Protein AF-A0A4R4D705-F1 (afdb_monomer)

pLDDT: mean 80.18, std 20.08, range [38.09, 98.25]

Foldseek 3Di:
DDDDDDDDDPPDDPPPPPPPPDPPLVNDQLLVVLVVCCVVVVHDDDPVRSVVRSVVVNVVSVVCVVVVVDDDDPPDDDPPDDDD

Structure (mmCIF, N/CA/C/O backbone):
data_AF-A0A4R4D705-F1
#
_entry.id   AF-A0A4R4D705-F1
#
loop_
_atom_site.group_PDB
_atom_site.id
_atom_site.type_symbol
_atom_site.label_atom_id
_atom_site.label_alt_id
_atom_site.label_comp_id
_atom_site.label_asym_id
_atom_site.label_entity_id
_atom_site.label_seq_id
_atom_site.pdbx_PDB_ins_code
_atom_site.Cartn_x
_atom_site.Cartn_y
_atom_site.Cartn_z
_atom_site.occupancy
_atom_site.B_iso_or_equiv
_atom_site.auth_seq_id
_atom_site.auth_comp_id
_atom_site.auth_asym_id
_atom_site.auth_atom_id
_atom_site.pdbx_PDB_model_num
ATOM 1 N N . MET A 1 1 ? 4.435 -57.611 -19.743 1.00 41.97 1 MET A N 1
ATOM 2 C CA . MET A 1 1 ? 4.680 -57.956 -18.323 1.00 41.97 1 MET A CA 1
ATOM 3 C C . MET A 1 1 ? 5.721 -56.973 -17.798 1.00 41.97 1 MET A C 1
ATOM 5 O O . MET A 1 1 ? 6.784 -56.927 -18.392 1.00 41.97 1 MET A O 1
ATOM 9 N N . ARG A 1 2 ? 5.490 -56.076 -16.834 1.00 39.66 2 ARG A N 1
ATOM 10 C CA . ARG A 1 2 ? 4.787 -56.174 -15.540 1.00 39.66 2 ARG A CA 1
ATOM 11 C C . ARG A 1 2 ? 3.598 -55.209 -15.380 1.00 39.66 2 ARG A C 1
ATOM 13 O O . ARG A 1 2 ? 3.504 -54.204 -16.073 1.00 39.66 2 ARG A O 1
ATOM 20 N N . GLU A 1 3 ? 2.725 -55.581 -14.452 1.00 42.75 3 GLU A N 1
ATOM 21 C CA . GLU A 1 3 ? 1.422 -55.023 -14.074 1.00 42.75 3 GLU A CA 1
ATOM 22 C C . GLU A 1 3 ? 1.476 -53.964 -12.941 1.00 42.75 3 GLU A C 1
ATOM 24 O O . GLU A 1 3 ? 2.313 -54.082 -12.053 1.00 42.75 3 GLU A O 1
ATOM 29 N N . LEU A 1 4 ? 0.537 -52.992 -13.013 1.00 44.50 4 LEU A N 1
ATOM 30 C CA . LEU A 1 4 ? -0.432 -52.452 -12.006 1.00 44.50 4 LEU A CA 1
ATOM 31 C C . LEU A 1 4 ? 0.079 -51.972 -10.614 1.00 44.50 4 LEU A C 1
ATOM 33 O O . LEU A 1 4 ? 0.833 -52.670 -9.957 1.00 44.50 4 LEU A O 1
ATOM 37 N N . HIS A 1 5 ? -0.315 -50.815 -10.039 1.00 41.22 5 HIS A N 1
ATOM 38 C CA . HIS A 1 5 ? -1.663 -50.336 -9.620 1.00 41.22 5 HIS A CA 1
ATOM 39 C C . HIS A 1 5 ? -1.569 -48.804 -9.202 1.00 41.22 5 HIS A C 1
ATOM 41 O O . HIS A 1 5 ? -0.489 -48.233 -9.309 1.00 41.22 5 HIS A O 1
ATOM 47 N N . PRO A 1 6 ? -2.608 -48.061 -8.744 1.00 51.19 6 PRO A N 1
ATOM 48 C CA . PRO A 1 6 ? -3.257 -46.958 -9.463 1.00 51.19 6 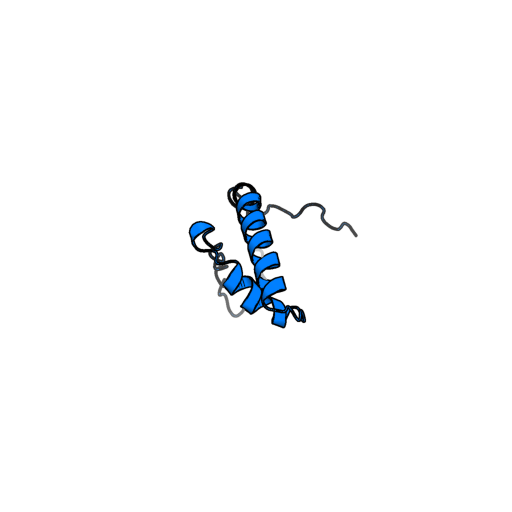PRO A CA 1
ATOM 49 C C . PRO A 1 6 ? -3.426 -45.665 -8.624 1.00 51.19 6 PRO A C 1
ATOM 51 O O . PRO A 1 6 ? -4.063 -45.662 -7.570 1.00 51.19 6 PRO A O 1
ATOM 54 N N . ALA A 1 7 ? -3.018 -44.504 -9.125 1.00 38.09 7 ALA A N 1
ATOM 55 C CA . ALA A 1 7 ? -3.450 -43.254 -8.500 1.00 38.09 7 ALA A CA 1
ATOM 56 C C . ALA A 1 7 ? -4.842 -42.861 -9.027 1.00 38.09 7 ALA A C 1
ATOM 58 O O . ALA A 1 7 ? -4.993 -42.184 -10.042 1.00 38.09 7 ALA A O 1
ATOM 59 N N . ARG A 1 8 ? -5.889 -43.331 -8.340 1.00 49.62 8 ARG A N 1
ATOM 60 C CA . ARG A 1 8 ? -7.258 -42.829 -8.507 1.00 49.62 8 ARG A CA 1
ATOM 61 C C . ARG A 1 8 ? -7.331 -41.386 -7.998 1.00 49.62 8 ARG A C 1
ATOM 63 O O . ARG A 1 8 ? -7.566 -41.173 -6.815 1.00 49.62 8 ARG A O 1
ATOM 70 N N . PHE A 1 9 ? -7.224 -40.407 -8.890 1.00 41.09 9 PHE A N 1
ATOM 71 C CA . PHE A 1 9 ? -7.638 -39.030 -8.608 1.00 41.09 9 PHE A CA 1
ATOM 72 C C . PHE A 1 9 ? -9.020 -38.789 -9.221 1.00 41.09 9 PHE A C 1
ATOM 74 O O . PHE A 1 9 ? -9.167 -38.550 -10.418 1.00 41.09 9 PHE A O 1
ATOM 81 N N . ARG A 1 10 ? -10.070 -38.906 -8.400 1.00 46.88 10 ARG A N 1
ATOM 82 C CA . ARG A 1 10 ? -11.412 -38.449 -8.783 1.00 46.88 10 ARG A CA 1
ATOM 83 C C . ARG A 1 10 ? -11.460 -36.919 -8.675 1.00 46.88 10 ARG A C 1
ATOM 85 O O . ARG A 1 10 ? -11.167 -36.387 -7.610 1.00 46.88 10 ARG A O 1
ATOM 92 N N . HIS A 1 11 ? -11.920 -36.280 -9.758 1.00 48.94 11 HIS A N 1
ATOM 93 C CA . HIS A 1 11 ? -12.182 -34.839 -9.966 1.00 48.94 11 HIS A CA 1
ATOM 94 C C . HIS A 1 11 ? -11.022 -33.992 -10.519 1.00 48.94 11 HIS A C 1
ATOM 96 O O . HIS A 1 11 ? -10.750 -32.900 -10.031 1.00 48.94 11 HIS A O 1
ATOM 102 N N . GLY A 1 12 ? -10.392 -34.470 -11.599 1.00 49.66 12 GLY A N 1
ATOM 103 C CA . GLY A 1 12 ? -9.424 -33.730 -12.415 1.00 49.66 12 GLY A CA 1
ATOM 104 C C . GLY A 1 12 ? -9.947 -32.418 -13.016 1.00 49.66 12 GLY A C 1
ATOM 105 O O . GLY A 1 12 ? -10.249 -32.341 -14.203 1.00 49.66 12 GLY A O 1
ATOM 106 N N . ARG A 1 13 ? -9.980 -31.354 -12.214 1.00 50.78 13 ARG A N 1
ATOM 107 C CA . ARG A 1 13 ? -9.864 -29.981 -12.706 1.00 50.78 13 ARG A CA 1
ATOM 108 C C . ARG A 1 13 ? -8.660 -29.339 -12.041 1.00 50.78 13 ARG A C 1
ATOM 110 O O . ARG A 1 13 ? -8.702 -29.015 -10.860 1.00 50.78 13 ARG A O 1
ATOM 117 N N . LEU A 1 14 ? -7.614 -29.122 -12.833 1.00 48.09 14 LEU A N 1
ATOM 118 C CA . LEU A 1 14 ? -6.689 -28.027 -12.580 1.00 48.09 14 LEU A CA 1
ATOM 119 C C . LEU A 1 14 ? -7.551 -26.764 -12.524 1.00 48.09 14 LEU A C 1
ATOM 121 O O . LEU A 1 14 ? -8.137 -26.377 -13.535 1.00 48.09 14 LEU A O 1
ATOM 125 N N . VAL A 1 15 ? -7.713 -26.173 -11.342 1.00 56.50 15 VAL A N 1
ATOM 126 C CA . VAL A 1 15 ? -8.200 -24.799 -11.260 1.00 56.50 15 VAL A CA 1
ATOM 127 C C . VAL A 1 15 ? -7.031 -23.970 -11.780 1.00 56.50 15 VAL A C 1
ATOM 129 O O . VAL A 1 15 ? -5.989 -23.971 -11.123 1.00 56.50 15 VAL A O 1
ATOM 132 N N . PRO A 1 16 ? -7.120 -23.342 -12.966 1.00 51.59 16 PRO A N 1
ATOM 133 C CA . PRO A 1 16 ? -6.041 -22.483 -13.413 1.00 51.59 16 PRO A CA 1
ATOM 134 C C . PRO A 1 16 ? -5.863 -21.413 -12.342 1.00 51.59 16 PRO A C 1
ATOM 136 O O . PRO A 1 16 ? -6.831 -20.740 -11.974 1.00 51.59 16 PRO A O 1
ATOM 139 N N . TYR A 1 17 ? -4.647 -21.289 -11.810 1.00 57.09 17 TYR A N 1
ATOM 140 C CA . TYR A 1 17 ? -4.308 -20.161 -10.960 1.00 57.09 17 TYR A CA 1
ATOM 141 C C . TYR A 1 17 ? -4.556 -18.905 -11.791 1.00 57.09 17 TYR A C 1
ATOM 143 O O . TYR A 1 17 ? -3.832 -18.598 -12.741 1.00 57.09 17 TYR A O 1
ATOM 1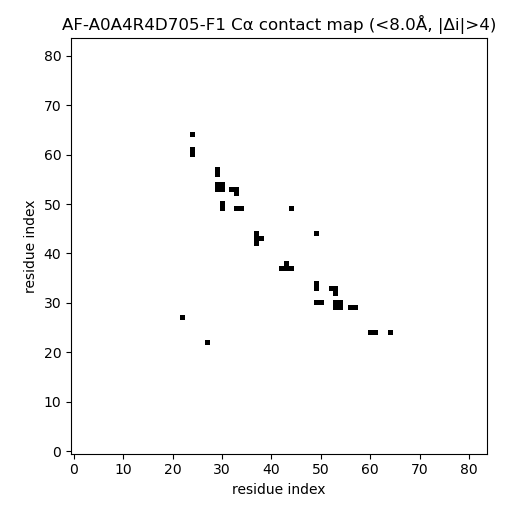51 N N . ARG A 1 18 ? -5.656 -18.208 -11.497 1.00 57.22 18 ARG A N 1
ATOM 152 C CA . ARG A 1 18 ? -5.935 -16.921 -12.113 1.00 57.22 18 ARG A CA 1
ATOM 153 C C . ARG A 1 18 ? -4.930 -15.969 -11.500 1.00 57.22 18 ARG A C 1
ATOM 155 O O . ARG A 1 18 ? -5.115 -15.562 -10.356 1.00 57.22 18 ARG A O 1
ATOM 162 N N . ARG A 1 19 ? -3.878 -15.648 -12.259 1.00 53.12 19 ARG A N 1
ATOM 163 C CA . ARG A 1 19 ? -2.902 -14.629 -11.876 1.00 53.12 19 ARG A CA 1
ATOM 164 C C . ARG A 1 19 ? -3.705 -13.408 -11.416 1.00 53.12 19 ARG A C 1
ATOM 166 O O . ARG A 1 19 ? -4.480 -12.889 -12.229 1.00 53.12 19 ARG A O 1
ATOM 173 N N . PRO A 1 20 ? -3.631 -13.004 -10.137 1.00 57.53 20 PRO A N 1
ATOM 174 C CA . PRO A 1 20 ? -4.282 -11.780 -9.725 1.00 57.53 20 PRO A CA 1
ATOM 175 C C . PRO A 1 20 ? -3.716 -10.684 -10.619 1.00 57.53 20 PRO A C 1
ATOM 177 O O . PRO A 1 20 ? -2.499 -10.561 -10.772 1.00 57.53 20 PRO A O 1
ATOM 180 N N . THR A 1 21 ? -4.599 -9.956 -11.300 1.00 58.47 21 THR A N 1
ATOM 181 C CA . THR A 1 21 ? -4.184 -8.759 -12.019 1.00 58.47 21 THR A CA 1
ATOM 182 C C . THR A 1 21 ? -3.573 -7.848 -10.971 1.00 58.47 21 THR A C 1
ATOM 184 O O . THR A 1 21 ? -4.267 -7.414 -10.051 1.00 58.47 21 THR A O 1
ATOM 187 N N . MET A 1 22 ? -2.263 -7.638 -11.068 1.00 60.69 22 MET A N 1
ATOM 188 C CA . MET A 1 22 ? -1.584 -6.653 -10.245 1.00 60.69 22 MET A CA 1
ATOM 189 C C . MET A 1 22 ? -2.306 -5.317 -10.419 1.00 60.69 22 MET A C 1
ATOM 191 O O . MET A 1 22 ? -2.655 -4.988 -11.558 1.00 60.69 22 MET A O 1
ATOM 195 N N . PRO A 1 23 ? -2.580 -4.577 -9.333 1.00 58.72 23 PRO A N 1
ATOM 196 C CA . PRO A 1 23 ? -3.152 -3.251 -9.461 1.00 58.72 23 PRO A CA 1
ATOM 197 C C . PRO A 1 23 ? -2.235 -2.441 -10.371 1.00 58.72 23 PRO A C 1
ATOM 199 O O . PRO A 1 23 ? -1.036 -2.327 -10.117 1.00 58.72 23 PRO A O 1
ATOM 202 N N . ASP A 1 24 ? -2.811 -1.950 -11.462 1.00 64.12 24 ASP A N 1
ATOM 203 C CA . ASP A 1 24 ? -2.152 -0.984 -12.322 1.00 64.12 24 ASP A CA 1
ATOM 204 C C . ASP A 1 24 ? -1.762 0.206 -11.430 1.00 64.12 24 ASP A C 1
ATOM 206 O O . ASP A 1 24 ? -2.652 0.789 -10.796 1.00 64.12 24 ASP A O 1
ATOM 210 N N . PRO A 1 25 ? -0.463 0.525 -11.294 1.00 60.53 25 PRO A N 1
ATOM 211 C CA . PRO A 1 25 ? -0.018 1.605 -10.425 1.00 60.53 25 PRO A CA 1
ATOM 212 C C . PRO A 1 25 ? -0.642 2.950 -10.820 1.00 60.53 25 PRO A C 1
ATOM 214 O O . PRO A 1 25 ? -0.869 3.776 -9.939 1.00 60.53 25 PRO A O 1
ATOM 217 N N . ASP A 1 26 ? -1.026 3.128 -12.090 1.00 67.31 26 ASP A N 1
ATOM 218 C CA . ASP A 1 26 ? -1.713 4.329 -12.578 1.00 67.31 26 ASP A CA 1
ATOM 219 C C . ASP A 1 26 ? -3.210 4.355 -12.209 1.00 67.31 26 ASP A C 1
ATOM 221 O O . ASP A 1 26 ? -3.869 5.391 -12.309 1.00 67.31 26 ASP A O 1
ATOM 225 N N . ARG A 1 27 ? -3.765 3.230 -11.738 1.00 79.19 27 ARG A N 1
ATOM 226 C CA . ARG A 1 27 ? -5.148 3.102 -11.235 1.00 79.19 27 ARG A CA 1
ATOM 227 C C . ARG A 1 27 ? -5.239 2.946 -9.721 1.00 79.19 27 ARG A C 1
ATOM 229 O O . ARG A 1 27 ? -6.342 2.788 -9.195 1.00 79.19 27 ARG A O 1
ATOM 236 N N . PHE A 1 28 ? -4.115 2.935 -9.013 1.00 87.31 28 PHE A N 1
ATOM 237 C CA . PHE A 1 28 ? -4.123 2.770 -7.569 1.00 87.31 28 PHE A CA 1
ATOM 238 C C . PHE A 1 28 ? -4.588 4.061 -6.885 1.00 87.31 28 PHE A C 1
ATOM 240 O O . PHE A 1 28 ? -3.888 5.068 -6.927 1.00 8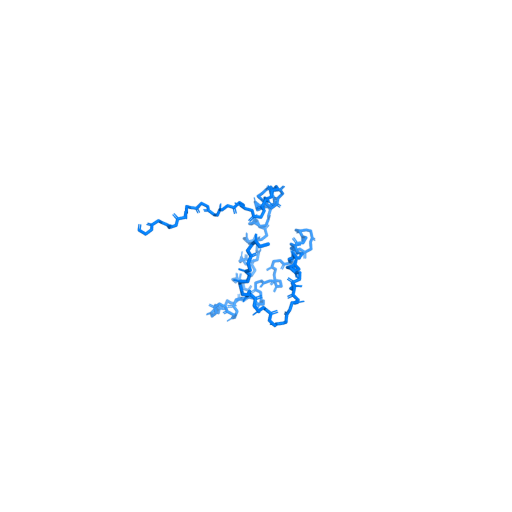7.31 28 PHE A O 1
ATOM 247 N N . ASP A 1 29 ? -5.757 4.018 -6.236 1.00 93.75 29 ASP A N 1
ATOM 248 C CA . ASP A 1 29 ? -6.273 5.094 -5.379 1.00 93.75 29 ASP A CA 1
ATOM 249 C C . ASP A 1 29 ? -5.889 4.824 -3.909 1.00 93.75 29 ASP A C 1
ATOM 251 O O . ASP A 1 29 ? -6.509 3.979 -3.246 1.00 93.75 29 ASP A O 1
ATOM 255 N N . PRO A 1 30 ? -4.886 5.535 -3.359 1.00 94.88 30 PRO A N 1
ATOM 256 C CA . PRO A 1 30 ? -4.419 5.302 -1.999 1.00 94.88 30 PRO A CA 1
ATOM 257 C C . PRO A 1 30 ? -5.454 5.702 -0.945 1.00 94.88 30 PRO A C 1
ATOM 259 O O . PRO A 1 30 ? -5.492 5.101 0.127 1.00 94.88 30 PRO A O 1
ATOM 262 N N . ALA A 1 31 ? -6.291 6.707 -1.218 1.00 96.19 31 ALA A N 1
ATOM 263 C CA . ALA A 1 31 ? -7.285 7.186 -0.263 1.00 96.19 31 ALA A CA 1
ATOM 264 C C . ALA A 1 31 ? -8.435 6.183 -0.138 1.00 96.19 31 ALA A C 1
ATOM 266 O O . ALA A 1 31 ? -8.789 5.791 0.978 1.00 96.19 31 ALA A O 1
ATOM 267 N N . ALA A 1 32 ? -8.951 5.700 -1.272 1.00 95.94 32 ALA A N 1
ATOM 268 C CA . ALA A 1 32 ? -9.966 4.651 -1.287 1.00 95.94 32 ALA A CA 1
ATOM 269 C C . ALA A 1 32 ? -9.449 3.355 -0.645 1.00 95.94 32 ALA A C 1
ATOM 271 O O . ALA A 1 32 ? -10.157 2.733 0.150 1.00 95.94 32 ALA A O 1
ATOM 272 N N . TYR A 1 33 ? -8.196 2.976 -0.923 1.00 95.94 33 TYR A N 1
ATOM 273 C CA . TYR A 1 33 ? -7.581 1.795 -0.319 1.00 95.94 33 TYR A CA 1
ATOM 274 C C . TYR A 1 33 ? -7.473 1.915 1.208 1.00 95.94 33 TYR A C 1
ATOM 276 O O . TYR A 1 33 ? -7.878 1.003 1.929 1.00 95.94 33 TYR A O 1
ATOM 284 N N . VAL A 1 34 ? -6.977 3.045 1.723 1.00 97.50 34 VAL A N 1
ATOM 285 C CA . VAL A 1 34 ? -6.848 3.270 3.174 1.00 97.50 34 VAL A CA 1
ATOM 286 C C . VAL A 1 34 ? -8.211 3.250 3.864 1.00 97.50 34 VAL A C 1
ATOM 288 O O . VAL A 1 34 ? -8.344 2.609 4.907 1.00 97.50 34 VAL A O 1
ATOM 291 N N . ALA A 1 35 ? -9.226 3.891 3.277 1.00 96.00 35 ALA A N 1
ATOM 292 C CA . ALA A 1 35 ? -10.580 3.898 3.825 1.00 96.00 35 ALA A CA 1
ATOM 293 C C . ALA A 1 35 ? -11.188 2.484 3.900 1.00 96.00 35 ALA A C 1
ATOM 295 O O . ALA A 1 35 ? -11.853 2.154 4.881 1.00 96.00 35 ALA A O 1
ATOM 296 N N . ALA A 1 36 ? -10.927 1.639 2.898 1.00 96.19 36 ALA A N 1
ATOM 297 C CA . ALA A 1 36 ? -11.429 0.268 2.856 1.00 96.19 36 ALA A CA 1
ATOM 298 C C . ALA A 1 36 ? -10.675 -0.685 3.802 1.00 96.19 36 ALA A C 1
ATOM 300 O O . ALA A 1 36 ? -11.286 -1.552 4.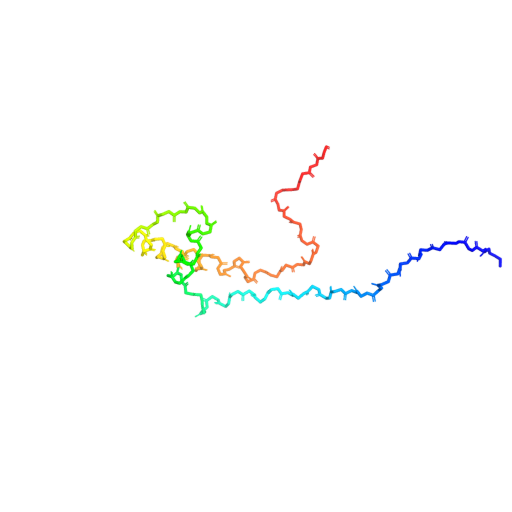425 1.00 96.19 36 ALA A O 1
ATOM 301 N N . VAL A 1 37 ? -9.351 -0.543 3.915 1.00 97.06 37 VAL A N 1
ATOM 302 C CA . VAL A 1 37 ? -8.493 -1.518 4.609 1.00 97.06 37 VAL A CA 1
ATOM 303 C C . VAL A 1 37 ? -8.320 -1.210 6.093 1.00 97.06 37 VAL A C 1
ATOM 305 O O . VAL A 1 37 ? -8.216 -2.141 6.891 1.00 97.06 37 VAL A O 1
ATOM 308 N N . ALA A 1 38 ? -8.324 0.064 6.500 1.00 97.12 38 ALA A N 1
ATOM 309 C CA . ALA A 1 38 ? -8.115 0.425 7.903 1.00 97.12 38 ALA A CA 1
ATOM 310 C C . ALA A 1 38 ? -9.079 -0.302 8.872 1.00 97.12 38 ALA A C 1
ATOM 312 O O . ALA A 1 38 ? -8.584 -0.892 9.836 1.00 97.12 38 ALA A O 1
ATOM 313 N N . PRO A 1 39 ? -10.402 -0.395 8.609 1.00 95.44 39 PRO A N 1
ATOM 314 C CA . PRO A 1 39 ? -11.316 -1.137 9.481 1.00 95.44 39 PRO A CA 1
ATOM 315 C C . PRO A 1 39 ? -11.025 -2.642 9.528 1.00 95.44 39 PRO A C 1
ATOM 317 O O . PRO A 1 39 ? -11.111 -3.247 10.593 1.00 95.44 39 PRO A O 1
ATOM 320 N N . ALA A 1 40 ? -10.637 -3.244 8.398 1.00 96.31 40 ALA A N 1
ATOM 321 C CA . ALA A 1 40 ? -10.310 -4.670 8.319 1.00 96.31 40 ALA A CA 1
ATOM 322 C C . ALA A 1 40 ? -9.063 -5.035 9.144 1.00 96.31 40 ALA A C 1
ATOM 324 O O . ALA A 1 40 ? -8.937 -6.164 9.611 1.00 96.31 40 ALA A O 1
ATOM 325 N N . LEU A 1 41 ? -8.167 -4.067 9.359 1.00 96.69 41 LEU A N 1
ATOM 326 C CA . LEU A 1 41 ? -6.993 -4.192 10.225 1.00 96.69 41 LEU 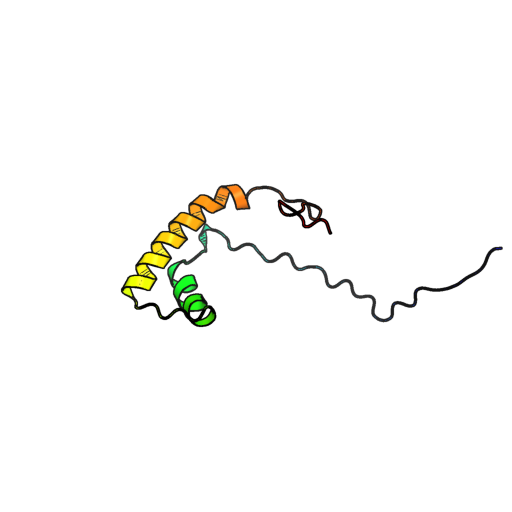A CA 1
ATOM 327 C C . LEU A 1 41 ? -7.266 -3.778 11.683 1.00 96.69 41 LEU A C 1
ATOM 329 O O . LEU A 1 41 ? -6.340 -3.745 12.490 1.00 96.69 41 LEU A O 1
ATOM 333 N N . GLY A 1 42 ? -8.509 -3.421 12.029 1.00 97.19 42 GLY A N 1
ATOM 334 C CA . GLY A 1 42 ? -8.864 -2.912 13.357 1.00 97.19 42 GLY A CA 1
ATOM 335 C C . GLY A 1 42 ? -8.312 -1.512 13.656 1.00 97.19 42 GLY A C 1
ATOM 336 O O . GLY A 1 42 ? -8.210 -1.125 14.818 1.00 97.19 42 GLY A O 1
ATOM 337 N N . LEU A 1 43 ? -7.939 -0.744 12.627 1.00 96.88 43 LEU A N 1
ATOM 338 C CA . LEU A 1 43 ? -7.382 0.598 12.772 1.00 96.88 43 LEU A CA 1
ATOM 339 C C . LEU A 1 43 ? -8.492 1.653 12.727 1.00 96.88 43 LEU A C 1
ATOM 341 O O . LEU A 1 43 ? -9.123 1.877 11.694 1.00 96.88 43 LEU A O 1
ATOM 345 N N . ALA A 1 44 ? -8.675 2.367 13.837 1.00 96.06 44 ALA A N 1
ATOM 346 C CA . ALA A 1 44 ? -9.509 3.563 13.887 1.00 96.06 44 ALA A CA 1
ATOM 347 C C . ALA A 1 44 ? -8.677 4.794 13.494 1.00 96.06 44 ALA A C 1
ATOM 349 O O . ALA A 1 44 ? -7.904 5.325 14.293 1.00 96.06 44 ALA A O 1
ATOM 350 N N . LEU A 1 45 ? -8.820 5.242 12.246 1.00 95.62 45 LEU A N 1
ATOM 351 C CA . LEU A 1 45 ? -8.144 6.429 11.724 1.00 95.62 45 LEU A CA 1
ATOM 352 C C . LEU A 1 45 ? -9.159 7.544 11.487 1.00 95.62 45 LEU A C 1
ATOM 354 O O . LEU A 1 45 ? -10.083 7.377 10.692 1.00 95.62 45 LEU A O 1
ATOM 358 N N . ASP A 1 46 ? -8.953 8.688 12.140 1.00 97.12 46 ASP A N 1
ATOM 359 C CA . ASP A 1 46 ? -9.672 9.914 11.799 1.00 97.12 46 ASP A CA 1
ATOM 360 C C . ASP A 1 46 ? -9.335 10.374 10.358 1.00 97.12 46 ASP A C 1
ATOM 362 O O . ASP A 1 46 ? -8.308 9.959 9.800 1.00 97.12 46 ASP A O 1
ATOM 366 N N . PRO A 1 47 ? -10.156 11.242 9.736 1.00 96.44 47 PRO A N 1
ATOM 367 C CA . PRO A 1 47 ? -9.940 11.662 8.349 1.00 96.44 47 PRO A CA 1
ATOM 368 C C . PRO A 1 47 ? -8.570 12.310 8.092 1.00 96.44 47 PRO A C 1
ATOM 370 O O . PRO A 1 47 ? -7.968 12.104 7.037 1.00 96.44 47 PRO A O 1
ATOM 373 N N . ALA A 1 48 ? -8.030 13.057 9.061 1.00 97.56 48 ALA A N 1
ATOM 374 C CA . ALA A 1 48 ? -6.729 13.704 8.915 1.00 97.56 48 ALA A CA 1
ATOM 375 C C . ALA A 1 48 ? -5.582 12.678 8.926 1.00 97.56 48 ALA A C 1
ATOM 377 O O . ALA A 1 48 ? -4.606 12.822 8.185 1.00 97.56 48 ALA A O 1
ATOM 378 N N . ARG A 1 49 ? -5.690 11.617 9.732 1.00 97.94 49 ARG A N 1
ATOM 379 C CA . ARG A 1 49 ? -4.746 10.490 9.726 1.00 97.94 49 ARG A CA 1
ATOM 380 C C . ARG A 1 49 ? -4.878 9.654 8.463 1.00 97.94 49 ARG A C 1
ATOM 382 O O . ARG A 1 49 ? -3.848 9.300 7.896 1.00 97.94 49 ARG A O 1
ATOM 389 N N . GLN A 1 50 ? -6.097 9.389 7.994 1.00 97.75 50 GLN A N 1
ATOM 390 C CA . GLN A 1 50 ? -6.312 8.680 6.728 1.00 97.75 50 GLN A CA 1
ATOM 391 C C . GLN A 1 50 ? -5.622 9.400 5.566 1.00 97.75 50 GLN A C 1
ATOM 393 O O . GLN A 1 50 ? -4.889 8.764 4.813 1.00 97.75 50 GLN A O 1
ATOM 398 N N . ALA A 1 51 ? -5.753 10.729 5.480 1.00 97.88 51 ALA A N 1
ATOM 399 C CA . ALA A 1 51 ? -5.081 11.526 4.453 1.00 97.88 51 ALA A CA 1
ATOM 400 C C . ALA A 1 51 ? -3.545 11.409 4.514 1.00 97.88 51 ALA A C 1
ATOM 402 O O . ALA A 1 51 ? -2.889 11.254 3.484 1.00 97.88 51 ALA A O 1
ATOM 403 N N . LYS A 1 52 ? -2.957 11.422 5.719 1.00 98.25 52 LYS A N 1
ATOM 404 C CA . LYS A 1 52 ? -1.504 11.241 5.899 1.00 98.25 52 LYS A CA 1
ATOM 405 C C . LYS A 1 52 ? -1.039 9.852 5.462 1.00 98.25 52 LYS A C 1
ATOM 407 O O . LYS A 1 52 ? -0.025 9.739 4.777 1.00 98.25 52 LYS A O 1
ATOM 412 N N . VAL A 1 53 ? -1.775 8.806 5.837 1.00 98.12 53 VAL A N 1
ATOM 413 C CA . VAL A 1 53 ? -1.457 7.425 5.441 1.00 98.12 53 VAL A CA 1
ATOM 414 C C . VAL A 1 53 ? -1.608 7.252 3.930 1.00 98.12 53 VAL A C 1
ATOM 416 O O . VAL A 1 53 ? -0.733 6.658 3.310 1.00 98.12 53 VAL A O 1
ATOM 419 N N . ALA A 1 54 ? -2.646 7.826 3.320 1.00 97.94 54 ALA A N 1
ATOM 420 C CA . ALA A 1 54 ? -2.841 7.795 1.872 1.00 97.94 54 ALA A CA 1
ATOM 421 C C . ALA A 1 54 ? -1.672 8.461 1.124 1.00 97.94 54 ALA A C 1
ATOM 423 O O . ALA A 1 54 ? -1.151 7.891 0.167 1.00 97.94 54 ALA A O 1
ATOM 424 N N . ALA A 1 55 ? -1.193 9.617 1.596 1.00 97.62 55 ALA A N 1
ATOM 425 C CA . ALA A 1 55 ? -0.024 10.282 1.018 1.00 97.62 55 ALA A CA 1
ATOM 426 C C . ALA A 1 55 ? 1.257 9.433 1.137 1.00 97.62 55 ALA A C 1
ATOM 428 O O . ALA A 1 55 ? 2.024 9.323 0.178 1.00 97.62 55 ALA A O 1
ATOM 429 N N . ALA A 1 56 ? 1.478 8.792 2.290 1.00 97.94 56 ALA A N 1
ATOM 430 C CA . ALA A 1 56 ? 2.601 7.875 2.476 1.00 97.94 56 ALA A CA 1
ATOM 431 C C . ALA A 1 56 ? 2.490 6.649 1.554 1.00 97.94 56 ALA A C 1
ATOM 433 O O . ALA A 1 56 ? 3.467 6.247 0.926 1.00 97.94 56 ALA A O 1
ATOM 434 N N . LEU A 1 57 ? 1.289 6.091 1.411 1.00 96.50 57 LEU A N 1
ATOM 435 C CA . LEU A 1 57 ? 1.034 4.934 0.562 1.00 96.50 57 LEU A CA 1
ATOM 436 C C . LEU A 1 57 ? 1.217 5.259 -0.929 1.00 96.50 57 LEU A C 1
ATOM 438 O O . LEU A 1 57 ? 1.761 4.443 -1.667 1.00 96.50 57 LEU A O 1
ATOM 442 N N . ALA A 1 58 ? 0.874 6.478 -1.358 1.00 94.44 58 ALA A N 1
ATOM 443 C CA . ALA A 1 58 ? 1.177 6.977 -2.702 1.00 94.44 58 ALA A CA 1
ATOM 444 C C . ALA A 1 58 ? 2.692 7.036 -2.980 1.00 94.44 58 ALA A C 1
ATOM 446 O O . ALA A 1 58 ? 3.149 6.766 -4.091 1.00 94.44 58 ALA A O 1
ATOM 447 N N . LEU A 1 59 ? 3.501 7.391 -1.976 1.00 95.12 59 LEU A N 1
ATOM 448 C CA . LEU A 1 59 ? 4.960 7.329 -2.085 1.00 95.12 59 LEU A CA 1
ATOM 449 C C . LEU A 1 59 ? 5.452 5.876 -2.159 1.00 95.12 59 LEU A C 1
ATOM 451 O O . LEU A 1 59 ? 6.269 5.566 -3.024 1.00 95.12 59 LEU A O 1
ATOM 455 N N . VAL A 1 60 ? 4.930 4.987 -1.310 1.00 95.12 60 VAL A N 1
ATOM 456 C CA . VAL A 1 60 ? 5.277 3.555 -1.326 1.00 95.12 60 VAL A CA 1
ATOM 457 C C . VAL A 1 60 ? 4.975 2.926 -2.684 1.00 95.12 60 VAL A C 1
ATOM 459 O O . VAL A 1 60 ? 5.825 2.213 -3.206 1.00 95.12 60 VAL A O 1
ATOM 462 N N . ALA A 1 61 ? 3.829 3.232 -3.298 1.00 92.31 61 ALA A N 1
ATOM 463 C CA . ALA A 1 61 ? 3.473 2.720 -4.622 1.00 92.31 61 ALA A CA 1
ATOM 464 C C . ALA A 1 61 ? 4.519 3.088 -5.691 1.00 92.31 61 ALA A C 1
ATOM 466 O O . ALA A 1 61 ? 4.935 2.237 -6.477 1.00 92.31 61 ALA A O 1
ATOM 467 N N . ARG A 1 62 ? 5.025 4.329 -5.668 1.00 89.81 62 ARG A N 1
ATOM 468 C CA . ARG A 1 62 ? 6.095 4.773 -6.579 1.00 89.81 62 ARG A CA 1
ATOM 469 C C . ARG A 1 62 ? 7.423 4.062 -6.319 1.00 89.81 62 ARG A C 1
ATOM 471 O O . ARG A 1 62 ? 8.118 3.714 -7.265 1.00 89.81 62 ARG A O 1
ATOM 478 N N . ILE A 1 63 ? 7.765 3.829 -5.052 1.00 94.31 63 ILE A N 1
ATOM 479 C CA . ILE A 1 63 ? 8.982 3.094 -4.668 1.00 94.31 63 ILE A CA 1
ATOM 480 C C . ILE A 1 63 ? 8.874 1.612 -5.055 1.00 94.31 63 ILE A C 1
ATOM 482 O O . ILE A 1 63 ? 9.866 1.005 -5.451 1.00 94.31 63 ILE A O 1
ATOM 486 N N . ALA A 1 64 ? 7.678 1.031 -4.967 1.00 91.56 64 ALA A N 1
ATOM 487 C CA . ALA A 1 64 ? 7.423 -0.366 -5.295 1.00 91.56 64 ALA A CA 1
ATOM 488 C C . ALA A 1 64 ? 7.400 -0.639 -6.808 1.00 91.56 64 ALA A C 1
ATOM 490 O O . ALA A 1 64 ? 7.668 -1.767 -7.212 1.00 91.56 64 ALA A O 1
ATOM 491 N N . ALA A 1 65 ? 7.123 0.365 -7.647 1.00 88.81 65 ALA A N 1
ATOM 492 C CA . ALA A 1 65 ? 7.040 0.221 -9.102 1.00 88.81 65 ALA A CA 1
ATOM 493 C C . ALA A 1 65 ? 8.209 -0.568 -9.744 1.00 88.81 65 ALA A C 1
ATOM 495 O O . ALA A 1 65 ? 7.930 -1.531 -10.460 1.00 88.81 65 ALA A O 1
ATOM 496 N N . PRO A 1 66 ? 9.499 -0.267 -9.479 1.00 90.31 66 PRO A N 1
ATOM 497 C CA . PRO A 1 66 ? 10.602 -1.062 -10.025 1.00 90.31 66 PRO A CA 1
ATOM 498 C C . PRO A 1 66 ? 10.617 -2.512 -9.523 1.00 90.31 66 PRO A C 1
ATOM 500 O O . PRO A 1 66 ? 10.949 -3.406 -10.293 1.00 90.31 66 PRO A O 1
ATOM 503 N N . ALA A 1 67 ? 10.233 -2.769 -8.268 1.00 89.94 67 ALA A N 1
ATOM 504 C CA . ALA A 1 67 ? 10.167 -4.129 -7.730 1.00 89.94 67 ALA A CA 1
ATOM 505 C C . ALA A 1 67 ? 9.052 -4.951 -8.399 1.00 89.94 67 ALA A C 1
ATOM 507 O O . ALA A 1 67 ? 9.235 -6.130 -8.684 1.00 89.94 67 ALA A O 1
ATOM 508 N N . LEU A 1 68 ? 7.920 -4.313 -8.705 1.00 88.81 68 LEU A N 1
ATOM 509 C CA . LEU A 1 68 ? 6.787 -4.921 -9.408 1.00 88.81 68 LEU A CA 1
ATOM 510 C C . LEU A 1 68 ? 7.077 -5.199 -10.893 1.00 88.81 68 LEU A C 1
ATOM 512 O O . LEU A 1 68 ? 6.413 -6.041 -11.494 1.00 88.81 68 LEU A O 1
ATOM 516 N N . ALA A 1 69 ? 8.060 -4.511 -11.477 1.00 88.44 69 ALA A N 1
ATOM 517 C CA . ALA A 1 69 ? 8.508 -4.729 -12.850 1.00 88.44 69 ALA A CA 1
ATOM 518 C C . ALA A 1 69 ? 9.505 -5.896 -12.992 1.00 88.44 69 ALA A C 1
ATOM 520 O O . ALA A 1 69 ? 9.829 -6.283 -14.116 1.00 88.44 69 ALA A O 1
ATOM 521 N N . VAL A 1 70 ? 10.000 -6.460 -11.883 1.00 90.25 70 VAL A N 1
ATOM 522 C CA . VAL A 1 70 ? 10.916 -7.606 -11.916 1.00 90.25 70 VAL A CA 1
ATOM 523 C C . VAL A 1 70 ? 10.161 -8.849 -12.406 1.00 90.25 70 VAL A C 1
ATOM 525 O O . VAL A 1 70 ? 9.155 -9.225 -11.799 1.00 90.25 70 VAL A O 1
ATOM 528 N N . PRO A 1 71 ? 10.619 -9.522 -13.478 1.00 89.75 71 PRO A N 1
ATOM 529 C CA . PRO A 1 71 ? 10.029 -10.785 -13.894 1.00 89.75 71 PRO A CA 1
ATOM 530 C C . PRO A 1 71 ? 10.328 -11.855 -12.841 1.00 89.75 71 PRO A C 1
ATOM 532 O O . PRO A 1 71 ? 11.486 -12.112 -12.516 1.00 89.75 71 PRO A O 1
ATOM 535 N N . LEU A 1 72 ? 9.275 -12.471 -12.306 1.00 88.44 72 LEU A N 1
ATOM 536 C CA . LEU A 1 72 ? 9.382 -13.570 -11.353 1.00 88.44 72 LEU A CA 1
ATOM 537 C C . LEU A 1 72 ? 8.913 -14.868 -11.999 1.00 88.44 72 LEU A C 1
ATOM 539 O O . LEU A 1 72 ? 7.792 -14.949 -12.513 1.00 88.44 72 LEU A O 1
ATOM 543 N N . GLU A 1 73 ? 9.782 -15.872 -11.932 1.00 92.38 73 GLU A N 1
ATOM 544 C CA . GLU A 1 73 ? 9.439 -17.259 -12.226 1.00 92.38 73 GLU A CA 1
ATOM 545 C C . GLU A 1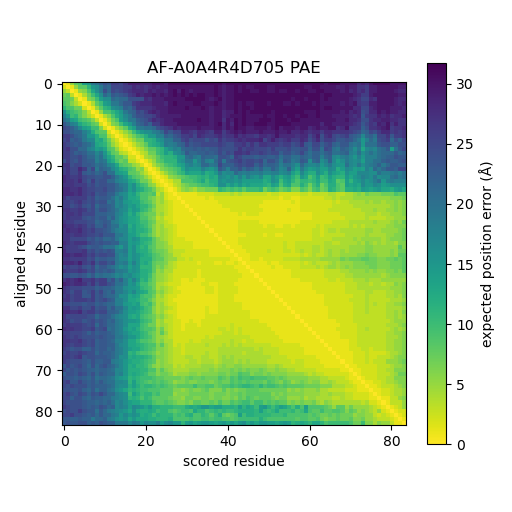 73 ? 8.562 -17.827 -11.108 1.00 92.38 73 GLU A C 1
ATOM 547 O O . GLU A 1 73 ? 8.683 -17.439 -9.947 1.00 92.38 73 GLU A O 1
ATOM 552 N N . GLU A 1 74 ? 7.703 -18.791 -11.433 1.00 86.88 74 GLU A N 1
ATOM 553 C CA . GLU A 1 74 ? 6.851 -19.450 -10.431 1.00 86.88 74 GLU A CA 1
ATOM 554 C C . GLU A 1 74 ? 7.671 -20.196 -9.366 1.00 86.88 74 GLU A C 1
ATOM 556 O O . GLU A 1 74 ? 7.252 -20.317 -8.219 1.00 86.88 74 GLU A O 1
ATOM 561 N N . THR A 1 75 ? 8.875 -20.646 -9.727 1.00 90.00 75 THR A N 1
ATOM 562 C CA . THR A 1 75 ? 9.815 -21.313 -8.820 1.00 90.00 75 THR A CA 1
ATOM 563 C C . THR A 1 75 ? 10.684 -20.337 -8.023 1.00 90.00 75 THR A C 1
ATOM 565 O O . THR A 1 75 ? 11.589 -20.778 -7.319 1.00 90.00 75 THR A O 1
ATOM 568 N N . ALA A 1 76 ? 10.485 -19.021 -8.162 1.00 90.94 76 ALA A N 1
ATOM 569 C CA . ALA A 1 76 ? 11.231 -18.035 -7.391 1.00 90.94 76 ALA A CA 1
ATOM 570 C C . ALA A 1 76 ? 10.792 -18.086 -5.920 1.00 90.94 76 ALA A C 1
ATOM 572 O O . ALA A 1 76 ? 9.660 -17.747 -5.574 1.00 90.94 76 ALA A O 1
ATOM 573 N N . GLU A 1 77 ? 11.701 -18.519 -5.049 1.00 88.75 77 GLU A N 1
ATOM 574 C CA . GLU A 1 77 ? 11.428 -18.633 -3.618 1.00 88.75 77 GLU A CA 1
ATOM 575 C C . GLU A 1 77 ? 11.602 -17.288 -2.888 1.00 88.75 77 GLU A C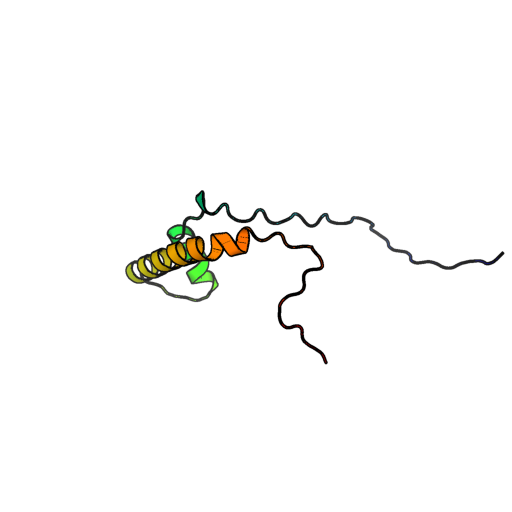 1
ATOM 577 O O . GLU A 1 77 ? 12.482 -16.495 -3.245 1.00 88.75 77 GLU A O 1
ATOM 582 N N . PRO A 1 78 ? 10.812 -17.020 -1.828 1.00 90.06 78 PRO A N 1
ATOM 583 C CA . PRO A 1 78 ? 11.049 -15.883 -0.950 1.00 90.06 78 PRO A CA 1
ATOM 584 C C . PRO A 1 78 ? 12.412 -15.988 -0.265 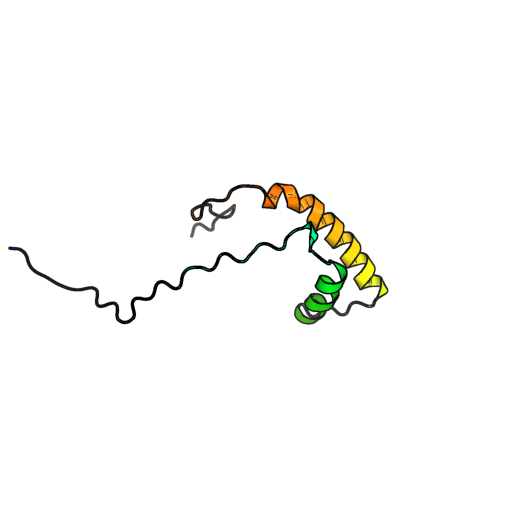1.00 90.06 78 PRO A C 1
ATOM 586 O O . PRO A 1 78 ? 12.800 -17.040 0.241 1.00 90.06 78 PRO A O 1
ATOM 589 N N . ALA A 1 79 ? 13.117 -14.869 -0.158 1.00 88.00 79 ALA A N 1
ATOM 590 C CA . ALA A 1 79 ? 14.246 -14.790 0.754 1.00 88.00 79 ALA A CA 1
ATOM 591 C C . ALA A 1 79 ? 13.748 -14.638 2.202 1.00 88.00 79 ALA A C 1
ATOM 593 O O . ALA A 1 79 ? 12.784 -13.904 2.432 1.00 88.00 79 ALA A O 1
ATOM 594 N N . PRO A 1 80 ? 14.493 -15.139 3.199 1.00 88.56 80 PRO A N 1
ATOM 595 C CA . PRO A 1 80 ? 15.029 -16.495 3.352 1.00 88.56 80 PRO A CA 1
ATOM 596 C C . PRO A 1 80 ? 13.929 -17.544 3.631 1.00 88.56 80 PRO A C 1
ATOM 598 O O . PRO A 1 80 ? 12.900 -17.236 4.229 1.00 88.56 80 PRO A O 1
ATOM 601 N N . VAL A 1 81 ? 14.187 -18.806 3.273 1.00 87.38 81 VAL A N 1
ATOM 602 C CA . VAL A 1 81 ? 13.288 -19.941 3.554 1.00 87.38 81 VAL A CA 1
ATOM 603 C C . VAL A 1 81 ? 13.676 -20.675 4.839 1.00 87.38 81 VAL A C 1
ATOM 605 O O . VAL A 1 81 ? 14.859 -20.867 5.132 1.00 87.38 81 VAL A O 1
ATOM 608 N N . PHE A 1 82 ? 12.674 -21.102 5.609 1.00 88.88 82 PHE A N 1
ATOM 609 C CA . PHE A 1 82 ? 12.880 -21.923 6.801 1.00 88.88 82 PHE A CA 1
ATOM 610 C C . PHE A 1 82 ? 13.536 -23.262 6.437 1.00 88.88 82 PHE A C 1
ATOM 612 O O .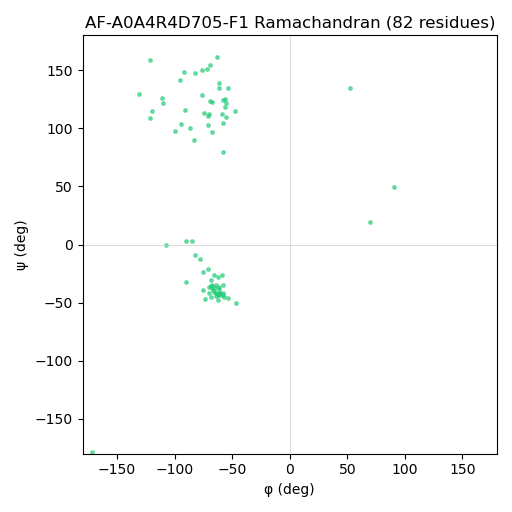 PHE A 1 82 ? 13.111 -23.934 5.496 1.00 88.88 82 PHE A O 1
ATOM 619 N N . ARG A 1 83 ? 14.548 -23.658 7.214 1.00 82.00 83 ARG A N 1
ATOM 620 C CA . ARG A 1 83 ? 15.142 -24.997 7.176 1.00 82.00 83 ARG A CA 1
ATOM 621 C C . ARG A 1 83 ? 14.968 -25.628 8.563 1.00 82.00 83 ARG A C 1
ATOM 623 O O . ARG A 1 83 ? 15.503 -25.046 9.507 1.00 82.00 83 ARG A O 1
ATOM 630 N N . PRO A 1 84 ? 14.184 -26.714 8.683 1.00 83.81 84 PRO A N 1
ATOM 631 C CA . PRO A 1 84 ? 13.930 -27.381 9.959 1.00 83.81 84 PRO A CA 1
ATOM 632 C C . PRO A 1 84 ? 15.183 -27.985 10.587 1.00 83.81 84 PRO A C 1
ATOM 634 O O . PRO A 1 84 ? 16.106 -28.364 9.829 1.00 83.81 84 PRO A O 1
#

Organism: NCBI:txid2527868

Solvent-accessible surface area (backbone atoms only — not comparable to full-atom values): 5790 Å² total; per-residue (Å²): 139,89,82,88,89,82,89,82,73,88,79,90,64,85,74,75,82,73,75,75,78,71,78,53,76,94,71,63,54,38,56,64,49,46,68,64,45,33,62,80,73,73,45,88,66,56,73,73,53,43,53,53,51,17,55,52,46,52,51,49,53,63,68,42,47,67,66,72,67,53,88,76,59,91,84,63,73,70,87,86,72,92,77,136

Radius of gyration: 21.8 Å; Cα contacts (8 Å, |Δi|>4): 22; chains: 1; bounding box: 27×72×32 Å

InterPro domains:
  IPR025148 1-carboxybiuret hydrolase subunit AtzG-like [PF13318] (33-82)

Nearest PDB structures (foldseek):
  6kag-assembly1_A  TM=5.496E-01  e=2.411E+00  Homo sapiens
  2azq-assembly1_A-2  TM=5.697E-01  e=4.941E+00  Pseudomonas putida

Mean predicted aligned error: 12.2 Å

Secondary structure (DSSP, 8-state):
---------------------PPPGGG--HHHHHHHHHHHTT----HHHHHHHHHHHHHHHHHHHHHHTS---TT-PPSSPP--

Sequence (84 aa):
MRELHPARFRHGRLVPYRRPTMPDPDRFDPAAYVAAVAPALGLALDPARQAKVAAALALVARIAAPALAVPLEETAEPAPVFRP